Protein AF-A0A9X4LGE0-F1 (afdb_monomer_lite)

pLDDT: mean 76.67, std 18.64, range [37.81, 96.38]

Sequence (137 aa):
MSNDDLLGSTKNPYPVTVTAGVDGNNRPYFLYANPQGQAMRSPLVIPAAQPAYDSIRFTQTGDKSVLRLWAAVTHTLNGSSPVPQGDNLLLAPGNTVAITVNGGTWRGTVLVFEQLDASGVVVNLVPTPDPSTQNNG

Secondary structure (DSSP, 8-state):
--HHHHHTT-SSEEEEEEEEEE-TTS-EEEEEE-TTS-EE-SSEEPPP-SSPP-EEEEEE-S--SSEEEEEEEEPPTT-------TTTEEE-GGGEEEEESTTS----EEEEEEEE-TTS-EEEEEEPPSP-EE---

Foldseek 3Di:
DDPCVLVVVFDAAFEKEWEWDADPVRHIDIWIAGPVRHTADPQGEDDADVVGGFKYKYAYDDDPQFKAFFWKFWDDPPPDDRDVDVVRTFTQVNRMTIGTPNPDFTQAMKTKIFGADNVRDGPDIDIDDPHRYGYPD

Structure (mmCIF, N/CA/C/O backbone):
data_AF-A0A9X4LGE0-F1
#
_entry.id   AF-A0A9X4LGE0-F1
#
loop_
_atom_site.group_PDB
_atom_site.id
_atom_site.type_symbol
_atom_site.label_atom_id
_atom_site.label_alt_id
_atom_site.label_comp_id
_atom_site.label_asym_id
_atom_site.label_entity_id
_atom_site.label_seq_id
_atom_site.pdbx_PDB_ins_code
_atom_site.Cartn_x
_atom_site.Cartn_y
_atom_site.Cartn_z
_atom_site.occupancy
_atom_site.B_iso_or_equiv
_atom_site.auth_seq_id
_atom_site.auth_comp_id
_atom_site.auth_asym_id
_atom_site.auth_atom_id
_atom_site.pdbx_PDB_model_num
ATOM 1 N N . MET A 1 1 ? 19.242 2.761 11.661 1.00 39.56 1 MET A N 1
ATOM 2 C CA . MET A 1 1 ? 18.884 2.433 10.269 1.00 39.56 1 MET A CA 1
ATOM 3 C C . MET A 1 1 ? 17.836 3.444 9.858 1.00 39.56 1 MET A C 1
ATOM 5 O O . MET A 1 1 ? 16.781 3.477 10.485 1.00 39.56 1 MET A O 1
ATOM 9 N N . SER A 1 2 ? 18.185 4.373 8.970 1.00 37.81 2 SER A N 1
ATOM 10 C CA . SER A 1 2 ? 17.226 5.360 8.461 1.00 37.81 2 SER A CA 1
ATOM 11 C C . SER A 1 2 ? 16.298 4.675 7.455 1.00 37.81 2 SER A C 1
ATOM 13 O O . SER A 1 2 ? 16.656 3.661 6.861 1.00 37.81 2 SER A O 1
ATOM 15 N N . ASN A 1 3 ? 15.098 5.220 7.255 1.00 42.62 3 ASN A N 1
ATOM 16 C CA . ASN A 1 3 ? 14.120 4.696 6.290 1.00 42.62 3 ASN A CA 1
ATOM 17 C C . ASN A 1 3 ? 14.674 4.607 4.850 1.00 42.62 3 ASN A C 1
ATOM 19 O O . ASN A 1 3 ? 14.127 3.875 4.028 1.00 42.62 3 ASN A O 1
ATOM 23 N N . ASP A 1 4 ? 15.772 5.310 4.567 1.00 42.91 4 ASP A N 1
ATOM 24 C CA . ASP A 1 4 ? 16.482 5.283 3.291 1.00 42.91 4 ASP A CA 1
ATOM 25 C C . ASP A 1 4 ? 17.255 3.977 3.049 1.00 42.91 4 ASP A C 1
ATOM 27 O O . ASP A 1 4 ? 17.405 3.585 1.897 1.00 42.91 4 ASP A O 1
ATOM 31 N N . ASP A 1 5 ? 17.684 3.251 4.091 1.00 43.56 5 ASP A N 1
ATOM 32 C CA . ASP A 1 5 ? 18.482 2.024 3.921 1.00 43.56 5 ASP A CA 1
ATOM 33 C C . ASP A 1 5 ? 17.650 0.854 3.351 1.00 43.56 5 ASP A C 1
ATOM 35 O O . ASP A 1 5 ? 18.168 0.037 2.591 1.00 43.56 5 ASP A O 1
ATOM 39 N N . LEU A 1 6 ? 16.342 0.793 3.647 1.00 46.91 6 LEU A N 1
ATOM 40 C CA . LEU A 1 6 ? 15.413 -0.198 3.070 1.00 46.91 6 LEU A CA 1
ATOM 41 C C . LEU A 1 6 ? 14.937 0.193 1.656 1.00 46.91 6 LEU A C 1
ATOM 43 O O . LEU A 1 6 ? 14.609 -0.675 0.849 1.00 46.91 6 LEU A O 1
ATOM 47 N N . LEU A 1 7 ? 14.937 1.492 1.333 1.00 51.25 7 LEU A N 1
ATOM 48 C CA . LEU A 1 7 ? 14.641 2.032 -0.004 1.00 51.25 7 LEU A CA 1
ATOM 49 C C . LEU A 1 7 ? 15.878 2.073 -0.923 1.00 51.25 7 LEU A C 1
ATOM 51 O O . LEU A 1 7 ? 15.734 2.230 -2.139 1.00 51.25 7 LEU A O 1
ATOM 55 N N . GLY A 1 8 ? 17.077 1.921 -0.350 1.00 48.53 8 GLY A N 1
ATOM 56 C CA . GLY A 1 8 ? 18.378 2.226 -0.954 1.00 48.53 8 GLY A CA 1
ATOM 57 C C . GLY A 1 8 ? 18.797 1.361 -2.144 1.00 48.53 8 GLY A C 1
ATOM 58 O O . GLY A 1 8 ? 19.823 1.635 -2.764 1.00 48.53 8 GLY A O 1
ATOM 59 N N . SER A 1 9 ? 18.009 0.346 -2.508 1.00 60.09 9 SER A N 1
ATOM 60 C CA . SER A 1 9 ? 18.227 -0.448 -3.726 1.00 60.09 9 SER A CA 1
ATOM 61 C C . SER A 1 9 ? 17.423 0.038 -4.942 1.00 60.09 9 SER A C 1
ATOM 63 O O . SER A 1 9 ? 17.743 -0.354 -6.064 1.00 60.09 9 SER A O 1
ATOM 65 N N . THR A 1 10 ? 16.423 0.910 -4.748 1.00 64.75 10 THR A N 1
ATOM 66 C CA . THR A 1 10 ? 15.537 1.406 -5.818 1.00 64.75 10 THR A CA 1
ATOM 67 C C . THR A 1 10 ? 15.971 2.789 -6.308 1.00 64.75 10 THR A C 1
ATOM 69 O O . THR A 1 10 ? 16.119 3.723 -5.522 1.00 64.75 10 THR A O 1
ATOM 72 N N . LYS A 1 11 ? 16.195 2.934 -7.614 1.00 77.06 11 LYS A N 1
ATOM 73 C CA . LYS A 1 11 ? 16.691 4.152 -8.277 1.00 77.06 11 LYS A CA 1
ATOM 74 C C . LYS A 1 11 ? 15.650 4.782 -9.201 1.00 77.06 11 LYS A C 1
ATOM 76 O O . LYS A 1 11 ? 15.682 5.994 -9.393 1.00 77.06 11 LYS A O 1
ATOM 81 N N . ASN A 1 12 ? 14.734 3.988 -9.753 1.00 82.00 12 ASN A N 1
ATOM 82 C CA . ASN A 1 12 ? 13.681 4.442 -10.661 1.00 82.00 12 ASN A CA 1
ATOM 83 C C . ASN A 1 12 ? 12.336 3.753 -10.345 1.00 82.00 12 ASN A C 1
ATOM 85 O O . ASN A 1 12 ? 11.903 2.873 -11.093 1.00 82.00 12 ASN A O 1
ATOM 89 N N . PRO A 1 13 ? 11.672 4.111 -9.232 1.00 85.62 13 PRO A N 1
ATOM 90 C CA . PRO A 1 13 ? 10.378 3.540 -8.871 1.00 85.62 13 PRO A CA 1
ATOM 91 C C . PRO A 1 13 ? 9.237 4.099 -9.724 1.00 85.62 13 PRO A C 1
ATOM 93 O O . PRO A 1 13 ? 9.172 5.306 -9.961 1.00 85.62 13 PRO A O 1
ATOM 96 N N . TYR A 1 14 ? 8.264 3.254 -10.074 1.00 86.88 14 TYR A N 1
ATOM 97 C CA . TYR A 1 14 ? 6.947 3.714 -10.514 1.00 86.88 14 TYR A CA 1
ATOM 98 C C . TYR A 1 14 ? 6.104 4.126 -9.294 1.00 86.88 14 TYR A C 1
ATOM 100 O O . TYR A 1 14 ? 5.803 3.267 -8.456 1.00 86.88 14 TYR A O 1
ATOM 108 N N . PRO A 1 15 ? 5.718 5.408 -9.148 1.00 91.69 15 PRO A N 1
ATOM 109 C CA . PRO A 1 15 ? 4.907 5.846 -8.021 1.00 91.69 15 PRO A CA 1
ATOM 110 C C . PRO A 1 15 ? 3.437 5.444 -8.187 1.00 91.69 15 PRO A C 1
ATOM 112 O O . PRO A 1 15 ? 2.818 5.703 -9.216 1.00 91.69 15 PRO A O 1
ATOM 115 N N . VAL A 1 16 ? 2.863 4.880 -7.129 1.00 91.44 16 VAL A N 1
ATOM 116 C CA . VAL A 1 16 ? 1.436 4.583 -6.993 1.00 91.44 16 VAL A CA 1
ATOM 117 C C . VAL A 1 16 ? 0.950 5.198 -5.691 1.00 91.44 16 VAL A C 1
ATOM 119 O O . VAL A 1 16 ? 1.510 4.945 -4.622 1.00 91.44 16 VAL A O 1
ATOM 122 N N . THR A 1 17 ? -0.110 5.994 -5.750 1.00 94.88 17 THR A N 1
ATOM 123 C CA . THR A 1 17 ? -0.793 6.424 -4.529 1.00 94.88 17 THR A CA 1
ATOM 124 C C . THR A 1 17 ? -1.869 5.415 -4.169 1.00 94.88 17 THR A C 1
ATOM 126 O O . THR A 1 17 ? -2.542 4.863 -5.040 1.00 94.88 17 THR A O 1
ATOM 129 N N . VAL A 1 18 ? -2.020 5.162 -2.871 1.00 94.00 18 VAL A N 1
ATOM 130 C CA . VAL A 1 18 ? -3.108 4.347 -2.331 1.00 94.00 18 VAL A CA 1
ATOM 131 C C . VAL A 1 18 ? -3.918 5.173 -1.339 1.00 94.00 18 VAL A C 1
ATOM 133 O O . VAL A 1 18 ? -3.360 5.847 -0.474 1.00 94.00 18 VAL A O 1
ATOM 136 N N . THR A 1 19 ? -5.237 5.135 -1.454 1.00 94.62 19 THR A N 1
ATOM 137 C CA . THR A 1 19 ? -6.161 5.633 -0.431 1.00 94.62 19 THR A CA 1
ATOM 138 C C . THR A 1 19 ? -6.911 4.441 0.134 1.00 94.62 19 THR A C 1
ATOM 140 O O . THR A 1 19 ? -7.365 3.581 -0.621 1.00 94.62 19 THR A O 1
ATOM 143 N N . ALA A 1 20 ? -7.025 4.388 1.457 1.00 94.75 20 ALA A N 1
ATOM 144 C CA . ALA A 1 20 ? -7.713 3.322 2.165 1.00 94.75 20 ALA A CA 1
ATOM 145 C C . ALA A 1 20 ? -8.741 3.921 3.122 1.00 94.75 20 ALA A C 1
ATOM 147 O O . ALA A 1 20 ? -8.485 4.949 3.746 1.00 94.75 20 ALA A O 1
ATOM 148 N N . GLY A 1 21 ? -9.889 3.269 3.240 1.00 94.88 21 GLY A N 1
ATOM 149 C CA . GLY A 1 21 ? -10.932 3.648 4.184 1.00 94.88 21 GLY A CA 1
ATOM 150 C C . GLY A 1 21 ? -11.938 2.523 4.365 1.00 94.88 21 GLY A C 1
ATOM 151 O O . GLY A 1 21 ? -11.742 1.419 3.860 1.00 94.88 21 GLY A O 1
ATOM 152 N N . VAL A 1 22 ? -13.023 2.811 5.076 1.00 94.12 22 VAL A N 1
ATOM 153 C CA . VAL A 1 22 ? -14.162 1.901 5.221 1.00 94.12 22 VAL A CA 1
ATOM 154 C C . VAL A 1 22 ? -15.407 2.516 4.592 1.00 94.12 22 VAL A C 1
ATOM 156 O O . VAL A 1 22 ? -15.597 3.732 4.638 1.00 94.12 22 VAL A O 1
ATOM 159 N N . ASP A 1 23 ? -16.230 1.690 3.952 1.00 92.62 23 ASP A N 1
ATOM 160 C CA . ASP A 1 23 ? -17.516 2.116 3.402 1.00 92.62 23 ASP A CA 1
ATOM 161 C C . ASP A 1 23 ? -18.594 2.241 4.501 1.00 92.62 23 ASP A C 1
ATOM 163 O O . ASP A 1 23 ? -18.350 1.986 5.682 1.00 92.62 23 ASP A O 1
ATOM 167 N N . GLY A 1 24 ? -19.822 2.607 4.117 1.00 90.75 24 GLY A N 1
ATOM 168 C CA . GLY A 1 24 ? -20.951 2.716 5.054 1.00 90.75 24 GLY A CA 1
ATOM 169 C C . GLY A 1 24 ? -21.352 1.402 5.746 1.00 90.75 24 GLY A C 1
ATOM 170 O O . GLY A 1 24 ? -22.124 1.439 6.699 1.00 90.75 24 GLY A O 1
ATOM 171 N N . ASN A 1 25 ? -20.823 0.257 5.301 1.00 94.12 25 ASN A N 1
ATOM 172 C CA . ASN A 1 25 ? -21.016 -1.065 5.904 1.00 94.12 25 ASN A CA 1
ATOM 173 C C . ASN A 1 25 ? -19.774 -1.537 6.680 1.00 94.12 25 ASN A C 1
ATOM 175 O O . ASN A 1 25 ? -19.660 -2.725 6.992 1.00 94.12 25 ASN A O 1
ATOM 179 N N . ASN A 1 26 ? -18.836 -0.630 6.965 1.00 88.50 26 ASN A N 1
ATOM 180 C CA . ASN A 1 26 ? -17.572 -0.912 7.637 1.00 88.50 26 ASN A CA 1
ATOM 181 C C . ASN A 1 26 ? -16.673 -1.912 6.879 1.00 88.50 26 ASN A C 1
ATOM 183 O O . ASN A 1 26 ? -15.855 -2.606 7.487 1.00 88.50 26 ASN A O 1
ATOM 187 N N . ARG A 1 27 ? -16.827 -2.018 5.552 1.00 91.88 27 ARG A N 1
ATOM 188 C CA . ARG A 1 27 ? -15.961 -2.852 4.709 1.00 91.88 27 ARG A CA 1
ATOM 189 C C . ARG A 1 27 ? -14.785 -2.024 4.205 1.00 91.88 27 ARG A C 1
ATOM 191 O O . ARG A 1 27 ? -15.006 -0.911 3.723 1.00 91.88 27 ARG A O 1
ATOM 198 N N . PRO A 1 28 ? -13.549 -2.544 4.279 1.00 93.25 28 PRO A N 1
ATOM 199 C CA . PRO A 1 28 ? -12.390 -1.820 3.789 1.00 93.25 28 PRO A CA 1
ATOM 200 C C . PRO A 1 28 ? -12.449 -1.668 2.267 1.00 93.25 28 PRO A C 1
ATOM 202 O O . PRO A 1 28 ? -12.811 -2.603 1.548 1.00 93.25 28 PRO A O 1
ATOM 205 N N . TYR A 1 29 ? -12.049 -0.500 1.777 1.00 92.31 29 TYR A N 1
ATOM 206 C CA . TYR A 1 29 ? -11.830 -0.237 0.361 1.00 92.31 29 TYR A CA 1
ATOM 207 C C . TYR A 1 29 ? -10.429 0.324 0.132 1.00 92.31 29 TYR A C 1
ATOM 209 O O . TYR A 1 29 ? -9.847 0.976 1.002 1.00 92.31 29 TYR A O 1
ATOM 217 N N . PHE A 1 30 ? -9.915 0.096 -1.075 1.00 92.19 30 PHE A N 1
ATOM 218 C CA . PHE A 1 30 ? -8.592 0.534 -1.501 1.00 92.19 30 PHE A CA 1
ATOM 219 C C . PHE A 1 30 ? -8.688 1.114 -2.907 1.00 92.19 30 PHE A C 1
ATOM 221 O O . PHE A 1 30 ? -9.198 0.462 -3.820 1.00 92.19 30 PHE A O 1
ATOM 228 N N . LEU A 1 31 ? -8.217 2.344 -3.071 1.00 92.56 31 LEU A N 1
ATOM 229 C CA . LEU A 1 31 ? -8.193 3.047 -4.348 1.00 92.56 31 LEU A CA 1
ATOM 230 C C . LEU A 1 31 ? -6.746 3.332 -4.716 1.00 92.56 31 LEU A C 1
ATOM 232 O O . LEU A 1 31 ? -5.989 3.833 -3.888 1.00 92.56 31 LEU A O 1
ATOM 236 N N . TYR A 1 32 ? -6.384 3.029 -5.956 1.00 92.12 32 TYR A N 1
ATOM 237 C CA . TYR A 1 32 ? -5.037 3.225 -6.475 1.00 92.12 32 TYR A CA 1
ATOM 238 C C . TYR A 1 32 ? -5.059 4.281 -7.565 1.00 92.12 32 TYR A C 1
ATOM 240 O O . TYR A 1 32 ? -5.980 4.292 -8.386 1.00 92.12 32 TYR A O 1
ATOM 248 N N . ALA A 1 33 ? -4.035 5.124 -7.612 1.00 93.75 33 ALA A N 1
ATOM 249 C CA . ALA A 1 33 ? -3.838 6.036 -8.724 1.00 93.75 33 ALA A CA 1
ATOM 250 C C . ALA A 1 33 ? -2.386 6.063 -9.197 1.00 93.75 33 ALA A C 1
ATOM 252 O O . ALA A 1 33 ? -1.442 5.865 -8.427 1.00 93.75 33 ALA A O 1
ATOM 253 N N . ASN A 1 34 ? -2.238 6.299 -10.497 1.00 92.31 34 ASN A N 1
ATOM 254 C CA . ASN A 1 34 ? -0.949 6.441 -11.153 1.00 92.31 34 ASN A CA 1
ATOM 255 C C . ASN A 1 34 ? -0.322 7.823 -10.855 1.00 92.31 34 ASN A C 1
ATOM 257 O O . ASN A 1 34 ? -0.960 8.666 -10.214 1.00 92.31 34 ASN A O 1
ATOM 261 N N . PRO A 1 35 ? 0.901 8.112 -11.338 1.00 91.81 35 PRO A N 1
ATOM 262 C CA . PRO A 1 35 ? 1.561 9.400 -11.101 1.00 91.81 35 PRO A CA 1
ATOM 263 C C . PRO A 1 35 ? 0.784 10.616 -11.623 1.00 91.81 35 PRO A C 1
ATOM 265 O O . PRO A 1 35 ? 0.987 11.728 -11.146 1.00 91.81 35 PRO A O 1
ATOM 268 N N . GLN A 1 36 ? -0.106 10.416 -12.598 1.00 94.25 36 GLN A N 1
ATOM 269 C CA . GLN A 1 36 ? -0.977 11.447 -13.163 1.00 94.25 36 GLN A CA 1
ATOM 270 C C . GLN A 1 36 ? -2.293 11.610 -12.377 1.00 94.25 36 GLN A C 1
ATOM 272 O O . GLN A 1 36 ? -3.149 12.397 -12.778 1.00 94.25 36 GLN A O 1
ATOM 277 N N . GLY A 1 37 ? -2.483 10.868 -11.280 1.00 92.56 37 GLY A N 1
ATOM 278 C CA . GLY A 1 37 ? -3.705 10.881 -10.472 1.00 92.56 37 GLY A CA 1
ATOM 279 C C . GLY A 1 37 ? -4.875 10.110 -11.089 1.00 92.56 37 GLY A C 1
ATOM 280 O O . GLY A 1 37 ? -6.003 10.219 -10.611 1.00 92.56 37 GLY A O 1
ATOM 281 N N . GLN A 1 38 ? -4.641 9.330 -12.146 1.00 93.56 38 GLN A N 1
ATOM 282 C CA . GLN A 1 38 ? -5.681 8.531 -12.790 1.00 93.56 38 GLN A CA 1
ATOM 283 C C . GLN A 1 38 ? -5.887 7.226 -12.025 1.00 93.56 38 GLN A C 1
ATOM 285 O O . GLN A 1 38 ? -4.922 6.545 -11.675 1.00 93.56 38 GLN A O 1
ATOM 290 N N .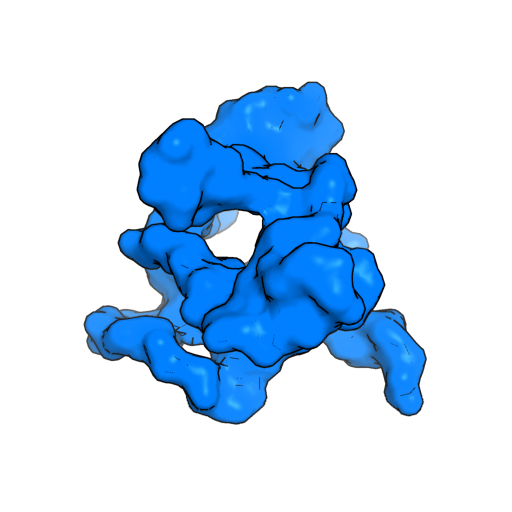 ALA A 1 39 ? -7.152 6.863 -11.807 1.00 92.31 39 ALA A N 1
ATOM 291 C CA . ALA A 1 39 ? -7.511 5.637 -11.110 1.00 92.31 39 ALA A CA 1
ATOM 292 C C . ALA A 1 39 ? -6.969 4.396 -11.837 1.00 92.31 39 ALA A C 1
ATOM 294 O O . ALA A 1 39 ? -7.154 4.228 -13.044 1.00 92.31 39 ALA A O 1
ATOM 295 N N . MET A 1 40 ? -6.351 3.502 -11.076 1.00 88.62 40 MET A N 1
ATOM 296 C CA . MET A 1 40 ? -5.863 2.210 -11.541 1.00 88.62 40 MET A CA 1
ATOM 297 C C . MET A 1 40 ? -6.800 1.102 -11.052 1.00 88.62 40 MET A C 1
ATOM 299 O O . MET A 1 40 ? -7.363 1.176 -9.959 1.00 88.62 40 MET A O 1
ATOM 303 N N . ARG A 1 41 ? -6.974 0.057 -11.864 1.00 83.38 41 ARG A N 1
ATOM 304 C CA . ARG A 1 41 ? -7.751 -1.137 -11.498 1.00 83.38 41 ARG A CA 1
ATOM 305 C C . ARG A 1 41 ? -6.807 -2.292 -11.216 1.00 83.38 41 ARG A C 1
ATOM 307 O O . ARG A 1 41 ? -5.749 -2.366 -11.824 1.00 83.38 41 ARG A O 1
ATOM 314 N N . SER A 1 42 ? -7.210 -3.181 -10.314 1.00 71.75 42 SER A N 1
ATOM 315 C CA . SER A 1 42 ? -6.502 -4.438 -10.081 1.00 71.75 42 SER A CA 1
ATOM 316 C C . SER A 1 42 ? -6.740 -5.413 -11.252 1.00 71.75 42 SER A C 1
ATOM 318 O O . SER A 1 42 ? -7.895 -5.528 -11.679 1.00 71.75 42 SER A O 1
ATOM 320 N N . PRO A 1 43 ? -5.707 -6.113 -11.765 1.00 74.19 43 PRO A N 1
ATOM 321 C CA . PRO A 1 43 ? -4.294 -5.973 -11.401 1.00 74.19 43 PRO A CA 1
ATOM 322 C C . PRO A 1 43 ? -3.701 -4.657 -11.935 1.00 74.19 43 PRO A C 1
ATOM 324 O O . PRO A 1 43 ? -3.948 -4.270 -13.075 1.00 74.19 43 PRO A O 1
ATOM 327 N N . LEU A 1 44 ? -2.904 -3.971 -11.114 1.00 77.19 44 LEU A N 1
ATOM 328 C CA . LEU A 1 44 ? -2.215 -2.735 -11.473 1.00 77.19 44 LEU A CA 1
ATOM 329 C C . LEU A 1 44 ? -1.164 -3.043 -12.543 1.00 77.19 44 LEU A C 1
ATOM 331 O O . LEU A 1 44 ? -0.204 -3.783 -12.314 1.00 77.19 44 LEU A O 1
ATOM 335 N N . VAL A 1 45 ? -1.355 -2.458 -13.718 1.00 75.38 45 VAL A N 1
ATOM 336 C CA . VAL A 1 45 ? -0.423 -2.585 -14.837 1.00 75.38 45 VAL A CA 1
ATOM 337 C C . VAL A 1 45 ? 0.566 -1.433 -14.775 1.00 75.38 45 VAL A C 1
ATOM 339 O O . VAL A 1 45 ? 0.174 -0.265 -14.830 1.00 75.38 45 VAL A O 1
ATOM 342 N N . ILE A 1 46 ? 1.847 -1.769 -14.665 1.00 76.00 46 ILE A N 1
ATOM 343 C CA . ILE A 1 46 ? 2.930 -0.788 -14.695 1.00 76.00 46 ILE A CA 1
ATOM 344 C C . ILE A 1 46 ? 3.352 -0.594 -16.154 1.00 76.00 46 ILE A C 1
ATOM 346 O O . ILE A 1 46 ? 3.639 -1.585 -16.830 1.00 76.00 46 ILE A O 1
ATOM 350 N N . PRO A 1 47 ? 3.359 0.643 -16.676 1.00 77.62 47 PRO A N 1
ATOM 351 C CA . PRO A 1 47 ? 3.772 0.888 -18.048 1.00 77.62 47 PRO A CA 1
ATOM 352 C C . PRO A 1 47 ? 5.278 0.661 -18.213 1.00 77.62 47 PRO A C 1
ATOM 354 O O . PRO A 1 47 ? 6.063 0.964 -17.314 1.00 77.62 47 PRO A O 1
ATOM 357 N N . ALA A 1 48 ? 5.680 0.196 -19.397 1.00 72.25 48 ALA A N 1
ATOM 358 C CA . ALA A 1 48 ? 7.081 0.200 -19.794 1.00 72.25 48 ALA A CA 1
ATOM 359 C C . ALA A 1 48 ? 7.618 1.644 -19.830 1.00 72.25 48 ALA A C 1
ATOM 361 O O . ALA A 1 48 ? 6.910 2.575 -20.224 1.00 72.25 48 ALA A O 1
ATOM 362 N N . ALA A 1 49 ? 8.876 1.829 -19.434 1.00 74.06 49 ALA A N 1
ATOM 363 C CA . ALA A 1 49 ? 9.545 3.127 -19.418 1.00 74.06 49 ALA A CA 1
ATOM 364 C C . ALA A 1 49 ? 11.004 3.005 -19.864 1.00 74.06 49 ALA A C 1
ATOM 366 O O . ALA A 1 49 ? 11.586 1.924 -19.820 1.00 74.06 49 ALA A O 1
ATOM 367 N N . GLN A 1 50 ? 11.591 4.130 -20.281 1.00 77.00 50 GLN A N 1
ATOM 368 C CA . GLN A 1 50 ? 13.010 4.243 -20.611 1.00 77.00 50 GLN A CA 1
ATOM 369 C C . GLN A 1 50 ? 13.612 5.416 -19.815 1.00 77.00 50 GLN A C 1
ATOM 371 O O . GLN A 1 50 ? 13.305 6.568 -20.129 1.00 77.00 50 GLN A O 1
ATOM 376 N N . PRO A 1 51 ? 14.457 5.162 -18.798 1.00 76.69 51 PRO A N 1
ATOM 377 C CA . PRO A 1 51 ? 14.883 3.846 -18.309 1.00 76.69 51 PRO A CA 1
ATOM 378 C C . PRO A 1 51 ? 13.731 3.046 -17.681 1.00 76.69 51 PRO A C 1
ATOM 380 O O . PRO A 1 51 ? 12.767 3.626 -17.179 1.00 76.69 51 PRO A O 1
ATOM 383 N N . ALA A 1 52 ? 13.849 1.716 -17.702 1.00 75.94 52 ALA A N 1
ATOM 384 C CA . ALA A 1 52 ? 12.870 0.822 -17.090 1.00 75.94 52 ALA A CA 1
ATOM 385 C C . ALA A 1 52 ? 12.707 1.122 -15.595 1.00 75.94 52 ALA A C 1
ATOM 387 O O . ALA A 1 52 ? 13.668 1.501 -14.914 1.00 75.94 52 ALA A O 1
ATOM 388 N N . TYR A 1 53 ? 11.487 0.959 -15.085 1.00 79.88 53 TYR A N 1
ATOM 389 C CA . TYR A 1 53 ? 11.248 1.037 -13.651 1.00 79.88 53 TYR A CA 1
ATOM 390 C C . TYR A 1 53 ? 11.878 -0.169 -12.957 1.00 79.88 53 TYR A C 1
ATOM 392 O O . TYR A 1 53 ? 11.720 -1.304 -13.403 1.00 79.88 53 TYR A O 1
ATOM 400 N N . ASP A 1 54 ? 12.577 0.069 -11.851 1.00 74.94 54 ASP A N 1
ATOM 401 C CA . ASP A 1 54 ? 13.220 -0.997 -11.073 1.00 74.94 54 ASP A CA 1
ATOM 402 C C . ASP A 1 54 ? 12.383 -1.464 -9.880 1.00 74.94 54 ASP A C 1
ATOM 404 O O . ASP A 1 54 ? 12.732 -2.443 -9.214 1.00 74.94 54 ASP A O 1
ATOM 408 N N . SER A 1 55 ? 11.280 -0.770 -9.604 1.00 78.50 55 SER A N 1
ATOM 409 C CA . SER A 1 55 ? 10.419 -0.989 -8.449 1.00 78.50 55 SER A CA 1
ATOM 410 C C . SER A 1 55 ? 9.048 -0.328 -8.621 1.00 78.50 55 SER A C 1
ATOM 412 O O . SER A 1 55 ? 8.859 0.541 -9.473 1.00 78.50 55 SER A O 1
ATOM 414 N N . ILE A 1 56 ? 8.089 -0.717 -7.782 1.00 84.12 56 ILE A N 1
ATOM 415 C CA . ILE A 1 56 ? 6.815 -0.010 -7.591 1.00 84.12 56 ILE A CA 1
ATOM 416 C C . ILE A 1 56 ? 6.834 0.586 -6.189 1.00 84.12 56 ILE A C 1
ATOM 418 O O . ILE A 1 56 ? 7.104 -0.130 -5.224 1.00 84.12 56 ILE A O 1
ATOM 422 N N . ARG A 1 57 ? 6.537 1.880 -6.058 1.00 89.12 57 ARG A N 1
ATOM 423 C CA . ARG A 1 57 ? 6.459 2.568 -4.765 1.00 89.12 57 ARG A CA 1
ATOM 424 C C . ARG A 1 57 ? 5.017 2.926 -4.451 1.00 89.12 57 ARG A C 1
ATOM 426 O O . ARG A 1 57 ? 4.446 3.785 -5.113 1.00 89.12 57 ARG A O 1
ATOM 433 N N . PHE A 1 58 ? 4.464 2.313 -3.413 1.00 91.31 58 PHE A N 1
ATOM 434 C CA . PHE A 1 58 ? 3.148 2.647 -2.884 1.00 91.31 58 PHE A CA 1
ATOM 435 C C . PHE A 1 58 ? 3.272 3.694 -1.783 1.00 91.31 58 PHE A C 1
ATOM 437 O O . PHE A 1 58 ? 4.005 3.488 -0.816 1.00 91.31 58 PHE A O 1
ATOM 444 N N . THR A 1 59 ? 2.510 4.778 -1.899 1.00 94.38 59 THR A N 1
ATOM 445 C CA . THR A 1 59 ? 2.420 5.830 -0.880 1.00 94.38 59 THR A CA 1
ATOM 446 C C . THR A 1 59 ? 0.971 6.011 -0.457 1.00 94.38 59 THR A C 1
ATOM 448 O O . THR A 1 59 ? 0.121 6.361 -1.282 1.00 94.38 59 THR A O 1
ATOM 451 N N . GLN A 1 60 ? 0.671 5.815 0.829 1.00 95.56 60 GLN A N 1
ATOM 452 C CA . GLN A 1 60 ? -0.675 6.082 1.323 1.00 95.56 60 GLN A CA 1
ATOM 453 C C . GLN A 1 60 ? -0.942 7.587 1.424 1.00 95.56 60 GLN A C 1
ATOM 455 O O . GLN A 1 60 ? -0.223 8.327 2.109 1.00 95.56 60 GLN A O 1
ATOM 460 N N . THR A 1 61 ? -2.039 8.009 0.807 1.00 94.06 61 THR A N 1
ATOM 461 C CA . THR A 1 61 ? -2.566 9.377 0.814 1.00 94.06 61 THR A CA 1
ATOM 462 C C . THR A 1 61 ? -3.985 9.404 1.390 1.00 94.06 61 THR A C 1
ATOM 464 O O . THR A 1 61 ? -4.649 8.370 1.466 1.00 94.06 61 THR A O 1
ATOM 467 N N . GLY A 1 62 ? -4.451 10.588 1.794 1.00 91.44 62 GLY A N 1
ATOM 468 C CA . GLY A 1 62 ? -5.754 10.758 2.443 1.00 91.44 62 GLY A CA 1
ATOM 469 C C . GLY A 1 62 ? -5.718 10.489 3.949 1.00 91.44 62 GLY A C 1
ATOM 470 O O . GLY A 1 62 ? -4.655 10.562 4.572 1.00 91.44 62 GLY A O 1
ATOM 471 N N . ASP A 1 63 ? -6.894 10.222 4.521 1.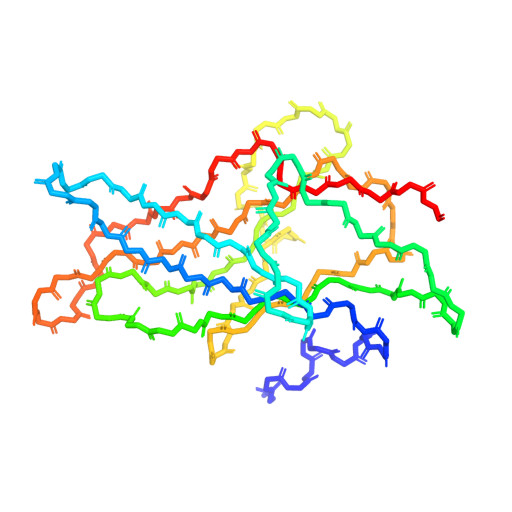00 92.06 63 ASP A N 1
ATOM 472 C CA . ASP A 1 63 ? -7.054 9.928 5.946 1.00 92.06 63 ASP A CA 1
ATOM 473 C C . ASP A 1 63 ? -6.435 8.567 6.312 1.00 92.06 63 ASP A C 1
ATOM 475 O O . ASP A 1 63 ? -6.505 7.597 5.557 1.00 92.06 63 ASP A O 1
ATOM 479 N N . LYS A 1 64 ? -5.799 8.523 7.482 1.00 94.00 64 LYS A N 1
ATOM 480 C CA . LYS A 1 64 ? -5.083 7.366 8.041 1.00 94.00 64 LYS A CA 1
ATOM 481 C C . LYS A 1 64 ? -5.562 7.029 9.452 1.00 94.00 64 LYS A C 1
ATOM 483 O O . LYS A 1 64 ? -4.945 6.206 10.120 1.00 94.00 64 LYS A O 1
ATOM 488 N N . SER A 1 65 ? -6.624 7.694 9.912 1.00 93.38 65 SER A N 1
ATOM 489 C CA . SER A 1 65 ? -7.192 7.523 11.249 1.00 93.38 65 SER A CA 1
ATOM 490 C C . SER A 1 65 ? -7.871 6.165 11.443 1.00 93.38 65 SER A C 1
ATOM 492 O O . SER A 1 65 ? -7.965 5.712 12.574 1.00 93.38 65 SER A O 1
ATOM 494 N N . VAL A 1 66 ? -8.300 5.510 10.354 1.00 94.50 66 VAL A N 1
ATOM 495 C CA . VAL A 1 66 ? -8.991 4.207 10.387 1.00 94.50 66 VAL A CA 1
ATOM 496 C C . VAL A 1 66 ? -8.142 3.082 9.805 1.00 94.50 66 VAL A C 1
ATOM 498 O O . VAL A 1 66 ? -8.065 2.010 10.395 1.00 94.50 66 VAL A O 1
ATOM 501 N N . LEU A 1 67 ? -7.513 3.299 8.648 1.00 96.38 67 LEU A N 1
ATOM 502 C CA . LEU A 1 67 ? -6.621 2.330 8.011 1.00 96.38 67 LEU A CA 1
ATOM 503 C C . LEU A 1 67 ? -5.269 2.986 7.758 1.00 96.38 67 LEU A C 1
ATOM 505 O O . LEU A 1 67 ? -5.194 3.994 7.054 1.00 96.38 67 LEU A O 1
ATOM 509 N N . ARG A 1 68 ? -4.197 2.402 8.292 1.00 96.06 68 ARG A N 1
ATOM 510 C CA . ARG A 1 68 ? -2.825 2.897 8.133 1.00 96.06 68 ARG A CA 1
ATOM 511 C C . ARG A 1 68 ? -1.956 1.849 7.457 1.00 96.06 68 ARG A C 1
ATOM 513 O O . ARG A 1 68 ? -1.867 0.723 7.930 1.00 96.06 68 ARG A O 1
ATOM 520 N N . LEU A 1 69 ? -1.317 2.209 6.349 1.00 94.81 69 LEU A N 1
ATOM 521 C CA . LEU A 1 69 ? -0.434 1.313 5.614 1.00 94.81 69 LEU A CA 1
ATOM 522 C C . LEU A 1 69 ? 0.730 0.910 6.515 1.00 94.81 69 LEU A C 1
ATOM 524 O O . LEU A 1 69 ? 1.477 1.763 6.994 1.00 94.81 69 LEU A O 1
ATOM 528 N N . TRP A 1 70 ? 0.874 -0.395 6.709 1.00 92.69 70 TRP A N 1
ATOM 529 C CA . TRP A 1 70 ? 1.846 -0.972 7.624 1.00 92.69 70 TRP A CA 1
ATOM 530 C C . TRP A 1 70 ? 2.947 -1.717 6.886 1.00 92.69 70 TRP A C 1
ATOM 532 O O . TRP A 1 70 ? 4.124 -1.558 7.213 1.00 92.69 70 TRP A O 1
ATOM 542 N N . ALA A 1 71 ? 2.581 -2.494 5.866 1.00 88.81 71 ALA A N 1
ATOM 543 C CA . ALA A 1 71 ? 3.542 -3.285 5.118 1.00 88.81 71 ALA A CA 1
ATOM 544 C C . ALA A 1 71 ? 3.051 -3.666 3.716 1.00 88.81 71 ALA A C 1
ATOM 546 O O . ALA A 1 71 ? 1.882 -3.488 3.371 1.00 88.81 71 ALA A O 1
ATOM 547 N N . ALA A 1 72 ? 3.952 -4.244 2.929 1.00 85.44 72 ALA A N 1
ATOM 548 C CA . ALA A 1 72 ? 3.645 -5.029 1.744 1.00 85.44 72 ALA A CA 1
ATOM 549 C C . ALA A 1 72 ? 4.178 -6.457 1.908 1.00 85.44 72 ALA A C 1
ATOM 551 O O . ALA A 1 72 ? 5.238 -6.665 2.495 1.00 85.44 72 ALA A O 1
ATOM 552 N N . VAL A 1 73 ? 3.444 -7.425 1.366 1.00 79.81 73 VAL A N 1
ATOM 553 C CA . VAL A 1 73 ? 3.827 -8.836 1.297 1.00 79.81 73 VAL A CA 1
ATOM 554 C C . VAL A 1 73 ? 3.816 -9.265 -0.165 1.00 79.81 73 VAL A C 1
ATOM 556 O O . VAL A 1 73 ? 2.834 -9.039 -0.877 1.00 79.81 73 VAL A O 1
ATOM 559 N N . THR A 1 74 ? 4.906 -9.865 -0.633 1.00 73.94 74 THR A N 1
ATOM 560 C CA . THR A 1 74 ? 5.032 -10.340 -2.018 1.00 73.94 74 THR A CA 1
ATOM 561 C C . THR A 1 74 ? 4.777 -11.844 -2.132 1.00 73.94 74 THR A C 1
ATOM 563 O O . THR A 1 74 ? 5.156 -12.632 -1.265 1.00 73.94 74 THR A O 1
ATOM 566 N N . HIS A 1 75 ? 4.123 -12.259 -3.222 1.00 63.00 75 HIS A N 1
ATOM 567 C CA . HIS A 1 75 ? 3.953 -13.675 -3.555 1.00 63.00 75 HIS A CA 1
ATOM 568 C C . HIS A 1 75 ? 5.201 -14.225 -4.239 1.00 63.00 75 HIS A C 1
ATOM 570 O O . HIS A 1 75 ? 5.586 -13.742 -5.308 1.00 63.00 75 HIS A O 1
ATOM 576 N N . THR A 1 76 ? 5.784 -15.290 -3.685 1.00 50.06 76 THR A N 1
ATOM 577 C CA . THR A 1 76 ? 6.774 -16.099 -4.404 1.00 50.06 76 THR A CA 1
ATOM 578 C C . THR A 1 76 ? 6.075 -17.055 -5.379 1.00 50.06 76 THR A C 1
ATOM 580 O O . THR A 1 76 ? 4.931 -17.464 -5.183 1.00 50.06 76 THR A O 1
ATOM 583 N N . LEU A 1 77 ? 6.769 -17.376 -6.472 1.00 49.56 77 LEU A N 1
ATOM 584 C CA . LEU A 1 77 ? 6.306 -18.005 -7.722 1.00 49.56 77 LEU A CA 1
ATOM 585 C C . LEU A 1 77 ? 5.443 -19.287 -7.639 1.00 49.56 77 LEU A C 1
ATOM 587 O O . LEU A 1 77 ? 4.900 -19.697 -8.662 1.00 49.56 77 LEU A O 1
ATOM 591 N N . ASN A 1 78 ? 5.255 -19.905 -6.471 1.00 53.03 78 ASN A N 1
ATOM 592 C CA . ASN A 1 78 ? 4.632 -21.229 -6.345 1.00 53.03 78 ASN A CA 1
ATOM 593 C C . ASN A 1 78 ? 3.123 -21.221 -6.036 1.00 53.03 78 ASN A C 1
ATOM 595 O O . ASN A 1 78 ? 2.566 -22.263 -5.700 1.00 53.03 78 ASN A O 1
ATOM 599 N N . GLY A 1 79 ? 2.438 -20.076 -6.151 1.00 46.53 79 GLY A N 1
ATOM 600 C CA . GLY A 1 79 ? 0.977 -20.008 -5.981 1.00 46.53 79 GLY A CA 1
ATOM 601 C C . GLY A 1 79 ? 0.488 -20.277 -4.552 1.00 46.53 79 GLY A C 1
ATOM 602 O O . GLY A 1 79 ? -0.699 -20.508 -4.338 1.00 46.53 79 GLY A O 1
ATOM 603 N N . SER A 1 80 ? 1.390 -20.255 -3.574 1.00 46.41 80 SER A N 1
ATOM 604 C CA . SER A 1 80 ? 1.056 -20.268 -2.154 1.00 46.41 80 SER A CA 1
ATOM 605 C C . SER A 1 80 ? 0.435 -18.933 -1.736 1.00 46.41 80 SER A C 1
ATOM 607 O O . SER A 1 80 ? 0.819 -17.882 -2.249 1.00 46.41 80 SER A O 1
ATOM 609 N N . SER A 1 81 ? -0.514 -18.985 -0.795 1.00 50.00 81 SER A N 1
ATOM 610 C CA . SER A 1 81 ? -1.109 -17.808 -0.151 1.00 50.00 81 SER A CA 1
ATOM 611 C C . SER A 1 81 ? -0.034 -16.816 0.316 1.00 50.00 81 SER A C 1
ATOM 613 O O . SER A 1 81 ? 1.054 -17.261 0.699 1.00 50.00 81 SER A O 1
ATOM 615 N N . PRO A 1 82 ? -0.332 -15.503 0.366 1.00 51.34 82 PRO A N 1
ATOM 616 C CA . PRO A 1 82 ? 0.574 -14.530 0.960 1.00 51.34 82 PRO A CA 1
ATOM 617 C C . PRO A 1 82 ? 0.721 -14.898 2.428 1.00 51.34 82 PRO A C 1
ATOM 619 O O . PRO A 1 82 ? -0.183 -14.679 3.234 1.00 51.34 82 PRO A O 1
ATOM 622 N N . VAL A 1 83 ? 1.848 -15.497 2.786 1.00 45.75 83 VAL A N 1
ATOM 623 C CA . VAL A 1 83 ? 2.243 -15.631 4.180 1.00 45.75 83 VAL A CA 1
ATOM 624 C C . VAL A 1 83 ? 3.276 -14.537 4.405 1.00 45.75 83 VAL A C 1
ATOM 626 O O . VAL A 1 83 ? 4.249 -14.492 3.647 1.00 45.75 83 VAL A O 1
ATOM 629 N N . PRO A 1 84 ? 3.102 -13.661 5.410 1.00 46.66 84 PRO A N 1
ATOM 630 C CA . PRO A 1 84 ? 4.167 -12.794 5.895 1.00 46.66 84 PRO A CA 1
ATOM 631 C C . PRO A 1 84 ? 5.297 -13.669 6.463 1.00 46.66 84 PRO A C 1
ATOM 633 O O . PRO A 1 84 ? 5.420 -13.876 7.666 1.00 46.66 84 PRO A O 1
ATOM 636 N N . GLN A 1 85 ? 6.088 -14.280 5.587 1.00 44.09 85 GLN A N 1
ATOM 637 C CA . GLN A 1 85 ? 7.373 -14.858 5.941 1.00 44.09 85 GLN A CA 1
ATOM 638 C C . GLN A 1 85 ? 8.353 -13.689 6.003 1.00 44.09 85 GLN A C 1
ATOM 640 O O . GLN A 1 85 ? 8.260 -12.777 5.180 1.00 44.09 85 GLN A O 1
ATOM 645 N N . GLY A 1 86 ? 9.246 -13.684 6.995 1.00 39.72 86 GLY A N 1
ATOM 646 C CA . GLY A 1 86 ? 10.134 -12.550 7.286 1.00 39.72 86 GLY A CA 1
ATOM 647 C C . GLY A 1 86 ? 10.925 -12.025 6.082 1.00 39.72 86 GLY A C 1
ATOM 648 O O . GLY A 1 86 ? 11.272 -10.851 6.070 1.00 39.72 86 GLY A O 1
ATOM 649 N N . ASP A 1 87 ? 11.117 -12.849 5.048 1.00 49.12 87 ASP A N 1
ATOM 650 C CA . ASP A 1 87 ? 11.846 -12.502 3.824 1.00 49.12 87 ASP A CA 1
ATOM 651 C C . ASP A 1 87 ? 10.991 -11.788 2.750 1.00 49.12 87 ASP A C 1
ATOM 653 O O . ASP A 1 87 ? 11.543 -11.161 1.849 1.00 49.12 87 ASP A O 1
ATOM 657 N N . ASN A 1 88 ? 9.653 -11.831 2.846 1.00 64.81 88 ASN A N 1
ATOM 658 C CA . ASN A 1 88 ? 8.721 -11.209 1.886 1.00 64.81 88 ASN A CA 1
ATOM 659 C C . ASN A 1 88 ? 7.940 -10.022 2.476 1.00 64.81 88 ASN A C 1
ATOM 661 O O . ASN A 1 88 ? 7.083 -9.458 1.794 1.00 64.81 88 ASN A O 1
ATOM 665 N N . LEU A 1 89 ? 8.187 -9.668 3.744 1.00 71.31 89 LEU A N 1
ATOM 666 C CA . LEU A 1 89 ? 7.537 -8.556 4.434 1.00 71.31 89 LEU A CA 1
ATOM 667 C C . LEU A 1 89 ? 8.375 -7.282 4.296 1.00 71.31 89 LEU A C 1
ATOM 669 O O . LEU A 1 89 ? 9.477 -7.180 4.828 1.00 71.31 89 LEU A O 1
ATOM 673 N N . LEU A 1 90 ? 7.808 -6.276 3.644 1.00 81.69 90 LEU A N 1
ATOM 674 C CA . LEU A 1 90 ? 8.410 -4.957 3.496 1.00 81.69 90 LEU A CA 1
ATOM 675 C C . LEU A 1 90 ? 7.624 -3.969 4.348 1.00 81.69 90 LEU A C 1
ATOM 677 O O . LEU A 1 90 ? 6.468 -3.673 4.049 1.00 81.69 90 LEU A O 1
ATOM 681 N N . LEU A 1 91 ? 8.232 -3.470 5.423 1.00 84.38 91 LEU A N 1
ATOM 682 C CA . LEU A 1 91 ? 7.599 -2.461 6.272 1.00 84.38 91 LEU A CA 1
ATOM 683 C C . LEU A 1 91 ? 7.376 -1.167 5.483 1.00 84.38 91 LEU A C 1
ATOM 685 O O . LEU A 1 91 ? 8.171 -0.819 4.609 1.00 84.38 91 LEU A O 1
ATOM 689 N N . ALA A 1 92 ? 6.309 -0.446 5.823 1.00 85.62 92 ALA A N 1
ATOM 690 C CA . ALA A 1 92 ? 5.929 0.810 5.191 1.00 85.62 92 ALA A CA 1
ATOM 691 C C . ALA A 1 92 ? 6.201 2.023 6.105 1.00 85.62 92 ALA A C 1
ATOM 693 O O . ALA A 1 92 ? 5.258 2.724 6.497 1.00 85.62 92 ALA A O 1
ATOM 694 N N . PRO A 1 93 ? 7.461 2.300 6.499 1.00 79.12 93 PRO A N 1
ATOM 695 C CA . PRO A 1 93 ? 7.746 3.434 7.362 1.00 79.12 93 PRO A CA 1
ATOM 696 C C . PRO A 1 93 ? 7.290 4.734 6.689 1.00 79.12 93 PRO A C 1
ATOM 698 O O . PRO A 1 93 ? 7.475 4.949 5.492 1.00 79.12 93 PRO A O 1
ATOM 701 N N . GLY A 1 94 ? 6.625 5.605 7.449 1.00 80.56 94 GLY A N 1
ATOM 702 C CA . GLY A 1 94 ? 6.046 6.829 6.887 1.00 80.56 94 GLY A CA 1
ATOM 703 C C . GLY A 1 94 ? 4.885 6.588 5.910 1.00 80.56 94 GLY A C 1
ATOM 704 O O . GLY A 1 94 ? 4.516 7.500 5.168 1.00 80.56 94 GLY A O 1
ATOM 705 N N . ASN A 1 95 ? 4.252 5.409 5.939 1.00 87.12 95 ASN A N 1
ATOM 706 C CA . ASN A 1 95 ? 3.168 4.995 5.036 1.00 87.12 95 ASN A CA 1
ATOM 707 C C . ASN A 1 95 ? 3.610 4.899 3.566 1.00 87.12 95 ASN A C 1
ATOM 709 O O . ASN A 1 95 ? 2.829 5.186 2.654 1.00 87.12 95 ASN A O 1
ATOM 713 N N . THR A 1 96 ? 4.875 4.547 3.341 1.00 89.56 96 THR A N 1
ATOM 714 C CA . THR A 1 96 ? 5.444 4.326 2.010 1.00 89.56 96 THR A CA 1
ATOM 715 C C . THR A 1 96 ? 6.185 3.001 1.992 1.00 89.56 96 THR A C 1
ATOM 717 O O . THR A 1 96 ? 6.962 2.730 2.901 1.00 89.56 96 THR A O 1
ATOM 720 N N . 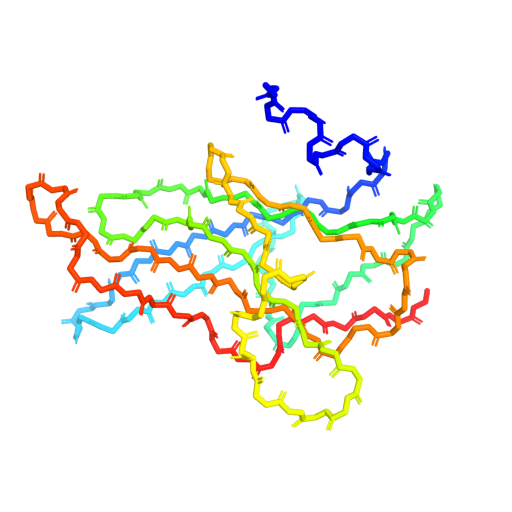VAL A 1 97 ? 5.979 2.199 0.952 1.00 88.06 97 VAL A N 1
ATOM 721 C CA . VAL A 1 97 ? 6.691 0.931 0.739 1.00 88.06 97 VAL A CA 1
ATOM 722 C C . VAL A 1 97 ? 7.079 0.800 -0.729 1.00 88.06 97 VAL A C 1
ATOM 724 O O . VAL A 1 97 ? 6.306 1.166 -1.614 1.00 88.06 97 VAL A O 1
ATOM 727 N N . ALA A 1 98 ? 8.286 0.308 -0.997 1.00 83.44 98 ALA A N 1
ATOM 728 C CA . ALA A 1 98 ? 8.767 0.053 -2.349 1.00 83.44 98 ALA A CA 1
ATOM 729 C C . ALA A 1 98 ? 9.040 -1.438 -2.536 1.00 83.44 98 ALA A C 1
ATOM 731 O O . ALA A 1 98 ? 9.684 -2.055 -1.694 1.00 83.44 98 ALA A O 1
ATOM 732 N N . ILE A 1 99 ? 8.557 -2.000 -3.641 1.00 78.25 99 ILE A N 1
ATOM 733 C CA . ILE A 1 99 ? 8.757 -3.402 -4.009 1.00 78.25 99 ILE A CA 1
ATOM 734 C C . ILE A 1 99 ? 9.627 -3.448 -5.254 1.00 78.25 99 ILE A C 1
ATOM 736 O O . ILE A 1 99 ? 9.248 -2.922 -6.302 1.00 78.25 99 ILE A O 1
ATOM 740 N N . THR A 1 100 ? 10.795 -4.073 -5.138 1.00 72.00 100 THR A N 1
ATOM 741 C CA . THR A 1 100 ? 11.757 -4.206 -6.233 1.00 72.00 100 THR A CA 1
ATOM 742 C C . THR A 1 100 ? 11.244 -5.165 -7.304 1.00 72.00 100 THR A C 1
ATOM 744 O O . THR A 1 100 ? 10.900 -6.315 -7.036 1.00 72.00 100 THR A O 1
ATOM 747 N N . VAL A 1 101 ? 11.243 -4.696 -8.547 1.00 61.88 101 VAL A N 1
ATOM 748 C CA . VAL A 1 101 ? 10.802 -5.435 -9.735 1.00 61.88 101 VAL A CA 1
ATOM 749 C C . VAL A 1 101 ? 11.961 -6.243 -10.353 1.00 61.88 101 VAL A C 1
ATOM 751 O O . VAL A 1 101 ? 11.728 -7.275 -10.973 1.00 61.88 101 VAL A O 1
ATOM 754 N N . ASN A 1 102 ? 13.217 -5.856 -10.096 1.00 48.53 102 ASN A N 1
ATOM 755 C CA . ASN A 1 102 ? 14.431 -6.429 -10.709 1.00 48.53 102 ASN A CA 1
ATOM 756 C C . ASN A 1 102 ? 14.911 -7.806 -10.183 1.00 48.53 102 ASN A C 1
ATOM 758 O O . ASN A 1 102 ? 15.987 -8.254 -10.570 1.00 48.53 102 ASN A O 1
ATOM 762 N N . GLY A 1 103 ? 14.161 -8.489 -9.311 1.00 42.06 103 GLY A N 1
ATOM 763 C CA . GLY A 1 103 ? 14.617 -9.728 -8.648 1.00 42.06 103 GLY A CA 1
ATOM 764 C C . GLY A 1 103 ? 13.948 -11.037 -9.087 1.00 42.06 103 GLY A C 1
ATOM 765 O O . GLY A 1 103 ? 14.399 -12.104 -8.680 1.00 42.06 103 GLY A O 1
ATOM 766 N N . GLY A 1 104 ? 12.876 -10.988 -9.884 1.00 43.94 104 GLY A N 1
ATOM 767 C CA . GLY A 1 104 ? 12.108 -12.179 -10.258 1.00 43.94 104 GLY A CA 1
ATOM 768 C C . GLY A 1 104 ? 10.690 -11.859 -10.732 1.00 43.94 104 GLY A C 1
ATOM 769 O O . GLY A 1 104 ? 10.213 -10.732 -10.620 1.00 43.94 104 GLY A O 1
ATOM 770 N N . THR A 1 105 ? 10.004 -12.856 -11.291 1.00 43.59 105 THR A N 1
ATOM 771 C CA . THR A 1 105 ? 8.607 -12.730 -11.729 1.00 43.59 105 THR A CA 1
ATOM 772 C C . THR A 1 105 ? 7.685 -12.817 -10.508 1.00 43.59 105 THR A C 1
ATOM 774 O O . THR A 1 105 ? 7.353 -13.902 -10.041 1.00 43.59 105 THR A O 1
ATOM 777 N N . TRP A 1 106 ? 7.281 -11.677 -9.953 1.00 53.19 106 TRP A N 1
ATOM 778 C CA . TRP A 1 106 ? 6.320 -11.628 -8.846 1.00 53.19 106 TRP A CA 1
ATOM 779 C C . TRP A 1 106 ? 4.895 -11.798 -9.378 1.00 53.19 106 TRP A C 1
ATOM 781 O O . TRP A 1 106 ? 4.513 -11.136 -10.343 1.00 53.19 106 TRP A O 1
ATOM 791 N N . ARG A 1 107 ? 4.095 -12.670 -8.749 1.00 54.50 107 ARG A N 1
ATOM 792 C CA . ARG A 1 107 ? 2.679 -12.870 -9.121 1.00 54.50 107 ARG A CA 1
ATOM 793 C C . ARG A 1 107 ? 1.692 -12.000 -8.347 1.00 54.50 107 ARG A C 1
ATOM 795 O O . ARG A 1 107 ? 0.494 -12.175 -8.521 1.00 54.50 107 ARG A O 1
ATOM 802 N N . GLY A 1 108 ? 2.180 -11.051 -7.554 1.00 67.19 108 GLY A N 1
ATOM 803 C CA . GLY A 1 108 ? 1.335 -10.081 -6.877 1.00 67.19 108 GLY A CA 1
ATOM 804 C C . GLY A 1 108 ? 1.954 -9.498 -5.622 1.00 67.19 108 GLY A C 1
ATOM 805 O O . GLY A 1 108 ? 2.855 -10.075 -5.007 1.00 67.19 108 GLY A O 1
ATOM 806 N N . THR A 1 109 ? 1.447 -8.329 -5.256 1.00 76.94 109 THR A N 1
ATOM 807 C CA . THR A 1 109 ? 1.705 -7.676 -3.979 1.00 76.94 109 THR A CA 1
ATOM 808 C C . THR A 1 109 ? 0.388 -7.532 -3.232 1.00 76.94 109 THR A C 1
ATOM 810 O O . THR A 1 109 ? -0.586 -7.004 -3.777 1.00 76.94 109 THR A O 1
ATOM 813 N N . VAL A 1 110 ? 0.392 -7.931 -1.964 1.00 83.50 110 VAL A N 1
ATOM 814 C CA . VAL A 1 110 ? -0.647 -7.588 -0.994 1.00 83.50 110 VAL A CA 1
ATOM 815 C C . VAL A 1 110 ? -0.131 -6.456 -0.120 1.00 83.50 110 VAL A C 1
ATOM 817 O O . VAL A 1 110 ? 0.925 -6.581 0.498 1.00 83.50 110 VAL A O 1
ATOM 820 N N . LEU A 1 111 ? -0.866 -5.350 -0.046 1.00 88.38 111 LEU A N 1
ATOM 821 C CA . LEU A 1 111 ? -0.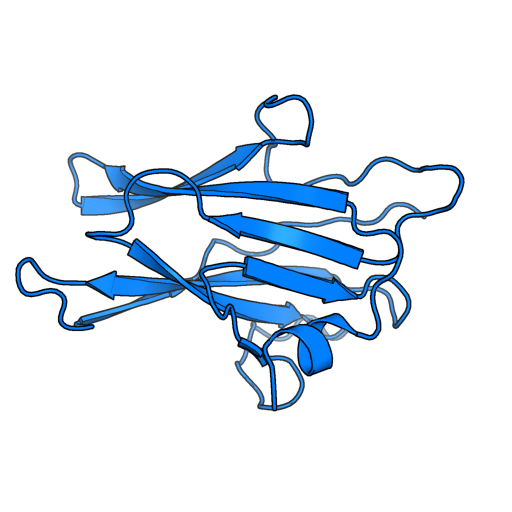613 -4.327 0.964 1.00 88.38 111 LEU A CA 1
ATOM 822 C C . LEU A 1 111 ? -1.370 -4.697 2.238 1.00 88.38 111 LEU A C 1
ATOM 824 O O . LEU A 1 111 ? -2.507 -5.161 2.179 1.00 88.38 111 LEU A O 1
ATOM 828 N N . VAL A 1 112 ? -0.745 -4.481 3.387 1.00 91.44 112 VAL A N 1
ATOM 829 C CA . VAL A 1 112 ? -1.329 -4.748 4.701 1.00 91.44 112 VAL A CA 1
ATOM 830 C C . VAL A 1 112 ? -1.487 -3.430 5.442 1.00 91.44 112 VAL A C 1
ATOM 832 O O . VAL A 1 112 ? -0.535 -2.654 5.567 1.00 91.44 112 VAL A O 1
ATOM 835 N N . PHE A 1 113 ? -2.697 -3.191 5.938 1.00 93.88 113 PHE A N 1
ATOM 836 C CA . PHE A 1 113 ? -3.060 -2.009 6.706 1.00 93.88 113 PHE A CA 1
ATOM 837 C C . PHE A 1 113 ? -3.349 -2.387 8.156 1.00 93.88 113 PHE A C 1
ATOM 839 O O . PHE A 1 113 ? -4.023 -3.377 8.425 1.00 93.88 113 PHE A O 1
ATOM 846 N N . GLU A 1 114 ? -2.885 -1.576 9.093 1.00 95.31 114 GLU A N 1
ATOM 847 C CA . GLU A 1 114 ? -3.393 -1.569 10.459 1.00 95.31 114 GLU A CA 1
ATOM 848 C C . GLU A 1 114 ? -4.775 -0.920 10.468 1.00 95.31 114 GLU A C 1
ATOM 850 O O . GLU A 1 114 ? -4.942 0.196 9.971 1.00 95.31 114 GLU A O 1
ATOM 855 N N . GLN A 1 115 ? -5.755 -1.605 11.051 1.00 95.75 115 GLN A N 1
ATOM 856 C CA . GLN A 1 115 ? -7.025 -0.995 11.414 1.00 95.75 115 GLN A CA 1
ATOM 857 C C . GLN A 1 115 ? -6.902 -0.383 12.801 1.00 95.75 115 GLN A C 1
ATOM 859 O O . GLN A 1 115 ? -6.523 -1.072 13.750 1.00 95.75 115 GLN A O 1
ATOM 864 N N . LEU A 1 116 ? -7.236 0.896 12.900 1.00 95.38 116 LEU A N 1
ATOM 865 C CA . LEU A 1 116 ? -7.168 1.674 14.125 1.00 95.38 116 LEU A CA 1
ATOM 866 C C . LEU A 1 116 ? -8.579 1.917 14.670 1.00 95.38 116 LEU A C 1
ATOM 868 O O . LEU A 1 116 ? -9.525 2.123 13.905 1.00 95.38 116 LEU A O 1
ATOM 872 N N . ASP A 1 117 ? -8.721 1.891 15.991 1.00 94.25 117 ASP A N 1
ATOM 873 C CA . ASP A 1 117 ? -9.913 2.414 16.656 1.00 94.25 117 ASP A CA 1
ATOM 874 C C . ASP A 1 117 ? -9.861 3.948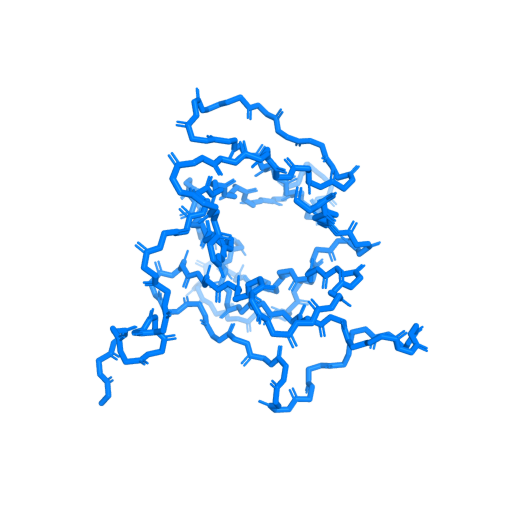 16.801 1.00 94.25 117 ASP A C 1
ATOM 876 O O . ASP A 1 117 ? -8.889 4.606 16.426 1.00 94.25 117 ASP A O 1
ATOM 880 N N . ALA A 1 118 ? -10.907 4.539 17.385 1.00 92.06 118 ALA A N 1
ATOM 881 C CA . ALA A 1 118 ? -10.995 5.987 17.593 1.00 92.06 118 ALA A CA 1
ATOM 882 C C . ALA A 1 118 ? -9.897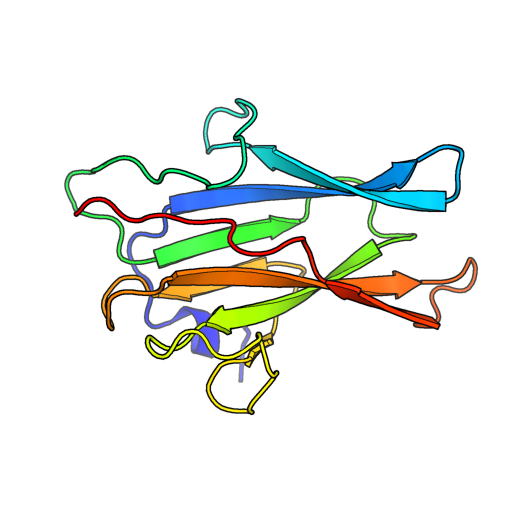 6.559 18.515 1.00 92.06 118 ALA A C 1
ATOM 884 O O . ALA A 1 118 ? -9.673 7.768 18.521 1.00 92.06 118 ALA A O 1
ATOM 885 N N . SER A 1 119 ? -9.226 5.709 19.299 1.00 94.31 119 SER A N 1
ATOM 886 C CA . SER A 1 119 ? -8.099 6.084 20.161 1.00 94.31 119 SER A CA 1
ATOM 887 C C . SER A 1 119 ? -6.742 5.886 19.471 1.00 94.31 119 SER A C 1
ATOM 889 O O . SER A 1 119 ? -5.703 6.155 20.074 1.00 94.31 119 SER A O 1
ATOM 891 N N . GLY A 1 120 ? -6.732 5.436 18.211 1.00 92.50 120 GLY A N 1
ATOM 892 C CA . GLY A 1 120 ? -5.521 5.159 17.442 1.00 92.50 120 GLY A CA 1
ATOM 893 C C . GLY A 1 120 ? -4.846 3.834 17.805 1.00 92.50 120 GLY A C 1
ATOM 894 O O . GLY A 1 120 ? -3.683 3.632 17.448 1.00 92.50 120 GLY A O 1
ATOM 895 N N . VAL A 1 121 ? -5.539 2.940 18.518 1.00 95.00 121 VAL A N 1
ATOM 896 C CA . VAL A 1 121 ? -5.023 1.613 18.875 1.00 95.00 121 VAL A CA 1
ATOM 897 C C . VAL A 1 121 ? -5.248 0.653 17.713 1.00 95.00 121 VAL A C 1
ATOM 899 O O . VAL A 1 121 ? -6.328 0.616 17.129 1.00 95.00 121 VAL A O 1
ATOM 902 N N . VAL A 1 122 ? -4.228 -0.145 17.385 1.00 94.88 122 VAL A N 1
ATOM 903 C CA . VAL A 1 122 ? -4.337 -1.199 16.369 1.00 94.88 122 VAL A CA 1
ATOM 904 C C . VAL A 1 122 ? -5.255 -2.303 16.886 1.00 94.88 122 VAL A C 1
ATOM 906 O O . VAL A 1 122 ? -4.942 -2.961 17.877 1.00 94.88 122 VAL A O 1
ATOM 909 N N . VAL A 1 123 ? -6.369 -2.523 16.194 1.00 95.38 123 VAL A N 1
ATOM 910 C CA . VAL A 1 123 ? -7.366 -3.550 16.538 1.00 95.38 123 VAL A CA 1
ATOM 911 C C . VAL A 1 123 ? -7.387 -4.718 15.557 1.00 95.38 123 VAL A C 1
ATOM 913 O O . VAL A 1 123 ? -7.897 -5.784 15.894 1.00 95.38 123 VAL A O 1
ATOM 916 N N . ASN A 1 124 ? -6.844 -4.545 14.347 1.00 93.19 124 ASN A N 1
ATOM 917 C CA . ASN A 1 124 ? -6.792 -5.600 13.335 1.00 93.19 124 ASN A CA 1
ATOM 918 C C . ASN A 1 124 ? -5.720 -5.326 12.264 1.00 93.19 124 ASN A C 1
ATOM 920 O O . ASN A 1 124 ? -5.248 -4.196 12.124 1.00 93.19 124 ASN A O 1
ATOM 924 N N . LEU A 1 125 ? -5.392 -6.347 11.467 1.00 92.19 125 LEU A N 1
ATOM 925 C CA . LEU A 1 125 ? -4.634 -6.221 10.221 1.00 92.19 125 LEU A CA 1
ATOM 926 C C . LEU A 1 125 ? -5.539 -6.545 9.029 1.00 92.19 125 LEU A C 1
ATOM 928 O O . LEU A 1 125 ? -6.192 -7.587 8.987 1.00 92.19 125 LEU A O 1
ATOM 932 N N . VAL A 1 126 ? -5.561 -5.650 8.046 1.00 92.00 126 VAL A N 1
ATOM 933 C CA . VAL A 1 126 ? -6.439 -5.715 6.877 1.00 92.00 126 VAL A CA 1
ATOM 934 C C . VAL A 1 126 ? -5.588 -5.809 5.607 1.00 92.00 126 VAL A C 1
ATOM 936 O O . VAL A 1 126 ? -4.974 -4.815 5.209 1.00 92.00 126 VAL A O 1
ATOM 939 N N . PRO A 1 127 ? -5.524 -6.983 4.956 1.00 89.50 127 PRO A N 1
ATOM 940 C CA . PRO A 1 127 ? -4.845 -7.135 3.676 1.00 89.50 127 PRO A CA 1
ATOM 941 C C . PRO A 1 127 ? -5.717 -6.648 2.508 1.00 89.50 127 PRO A C 1
ATOM 943 O O . PRO A 1 127 ? -6.943 -6.775 2.527 1.00 89.50 127 PRO A O 1
ATOM 946 N N . THR A 1 128 ? -5.084 -6.140 1.451 1.00 85.69 128 THR A N 1
ATOM 947 C CA . THR A 1 128 ? -5.748 -5.899 0.161 1.00 85.69 128 THR A CA 1
ATOM 948 C C . THR A 1 128 ? -6.055 -7.222 -0.552 1.00 85.69 128 THR A C 1
ATOM 950 O O . THR A 1 128 ? -5.290 -8.175 -0.400 1.00 85.69 128 THR A O 1
ATOM 953 N N . PRO A 1 129 ? -7.107 -7.303 -1.386 1.00 76.19 129 PRO A N 1
ATOM 954 C CA . PRO A 1 129 ? -7.345 -8.478 -2.229 1.00 76.19 129 PRO A CA 1
ATOM 955 C C . PRO A 1 129 ? -6.177 -8.750 -3.200 1.00 76.19 129 PRO A C 1
ATOM 957 O O . PRO A 1 129 ? -5.639 -7.812 -3.789 1.00 76.19 129 PRO A O 1
ATOM 960 N N . ASP A 1 130 ? -5.807 -10.022 -3.378 1.00 63.97 130 ASP A N 1
ATOM 961 C CA . ASP A 1 130 ? -4.660 -10.487 -4.178 1.00 63.97 130 ASP A CA 1
ATOM 962 C C . ASP A 1 130 ? -5.061 -11.011 -5.588 1.00 63.97 130 ASP A C 1
ATOM 964 O O . ASP A 1 130 ? -6.143 -11.598 -5.700 1.00 63.97 130 ASP A O 1
ATOM 968 N N . PRO A 1 131 ? -4.236 -10.864 -6.660 1.00 57.03 131 PRO A N 1
ATOM 969 C CA . PRO A 1 131 ? -3.038 -10.034 -6.778 1.00 57.03 131 PRO A CA 1
ATOM 970 C C . PRO A 1 131 ? -3.235 -8.729 -7.556 1.00 57.03 131 PRO A C 1
ATOM 972 O O . PRO A 1 131 ? -3.888 -8.664 -8.598 1.00 57.03 131 PRO A O 1
ATOM 975 N N . SER A 1 132 ? -2.591 -7.682 -7.038 1.00 59.19 132 SER A N 1
ATOM 976 C CA . SER A 1 132 ? -2.730 -6.298 -7.485 1.00 59.19 132 SER A CA 1
ATOM 977 C C . SER A 1 132 ? -1.675 -5.828 -8.486 1.00 59.19 132 SER A C 1
ATOM 979 O O . SER A 1 132 ? -1.675 -4.650 -8.785 1.00 59.19 132 SER A O 1
ATOM 981 N N . THR A 1 133 ? -0.786 -6.654 -9.047 1.00 54.00 133 THR A N 1
ATOM 982 C CA . THR A 1 133 ? 0.237 -6.170 -10.003 1.00 54.00 133 THR A CA 1
ATOM 983 C C . THR A 1 133 ? 0.590 -7.206 -11.074 1.00 54.00 133 THR A C 1
ATOM 985 O O . THR A 1 133 ? 0.720 -8.392 -10.777 1.00 54.00 133 THR A O 1
ATOM 988 N N . GLN A 1 134 ? 0.779 -6.756 -12.321 1.00 53.12 134 GLN A N 1
ATOM 989 C CA . GLN A 1 134 ? 1.407 -7.534 -13.399 1.00 53.12 134 GLN A CA 1
ATOM 990 C C . GLN A 1 134 ? 2.466 -6.658 -14.084 1.00 53.12 134 GLN A C 1
ATOM 992 O O . GLN A 1 134 ? 2.160 -5.561 -14.552 1.00 53.12 134 GLN A O 1
ATOM 997 N N . ASN A 1 135 ? 3.715 -7.132 -14.124 1.00 45.31 135 ASN A N 1
ATOM 998 C CA . ASN A 1 135 ? 4.780 -6.517 -14.915 1.00 45.31 135 ASN A CA 1
ATOM 999 C C . ASN A 1 135 ? 4.868 -7.241 -16.266 1.00 45.31 135 ASN A C 1
ATOM 1001 O O . ASN A 1 135 ? 5.096 -8.450 -16.288 1.00 45.31 135 ASN A O 1
ATOM 1005 N N . ASN A 1 136 ? 4.666 -6.524 -17.373 1.00 42.88 136 ASN A N 1
ATOM 1006 C CA . ASN A 1 136 ? 4.693 -7.106 -18.719 1.00 42.88 136 ASN A CA 1
ATOM 1007 C C . ASN A 1 136 ? 6.076 -7.069 -19.396 1.00 42.88 136 ASN A C 1
ATOM 1009 O O . ASN A 1 136 ? 6.170 -7.500 -20.545 1.00 42.88 136 ASN A O 1
ATOM 1013 N N . GLY A 1 137 ? 7.128 -6.641 -18.688 1.00 37.91 137 GLY A N 1
ATOM 1014 C CA . GLY A 1 137 ? 8.482 -6.524 -19.240 1.00 37.91 137 GLY A CA 1
ATOM 1015 C C . GLY A 1 137 ? 8.786 -5.104 -19.672 1.00 37.91 137 GLY A C 1
ATOM 1016 O O . GLY A 1 137 ? 8.224 -4.668 -20.700 1.00 37.91 137 GLY A O 1
#

Radius of gyration: 14.68 Å; chains: 1; bounding box: 40×33×41 Å

Organism: NCBI:txid431058